Protein AF-A0A371I0L2-F1 (afdb_monomer_lite)

InterPro domains:
  IPR001360 Glycoside hydrolase family 1 [PF00232] (2-153)
  IPR001360 Glycoside hydrolase family 1 [PTHR10353] (2-153)
  IPR017853 Glycoside hydrolase superfamily [SSF51445] (2-153)

Radius of gyration: 17.61 Å; chains: 1; bounding box: 49×27×49 Å

Sequence (153 aa):
LKPFVTLVHYDHPQSLEDAYGGFLSPKVVKDFAEYAEVCFKAFGDRVKYWITINGPSIFSQNGYTNGIYPPGRCSNWLSLNCTGGDSAIEPYLVSHHQLLAHAAAVKLYREKYQNSQKGQIGLVQAIDWVIALSQSQADIDAAFRAKVFMLDW

Organism: Mucuna pruriens (NCBI:txid157652)

Secondary structure (DSSP, 8-state):
---EEEEESS---HHHHHHH-GGGSTHHHHHHHHHHHHHHHHHTTT--EEEEEE-HHHHHHHHHTS--STT----GGG-S--SS--TTTHHHHHHHHHHHHHHHHHHHIIIIIHHHH--EEEEE-----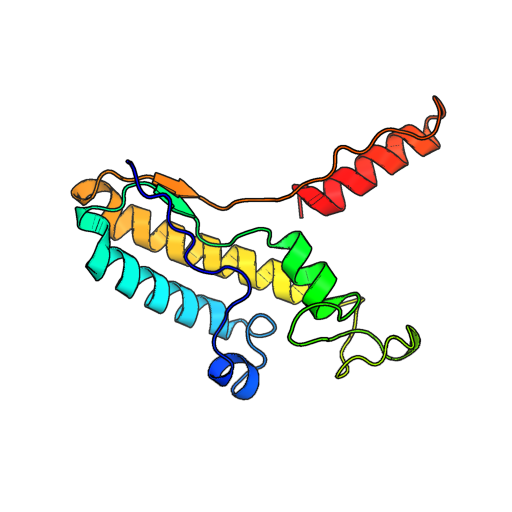---SSSSHHHHHHHHHHHIIIII-

Foldseek 3Di:
DADADELDELCPDVVCCVVPNALLDLVNLVVLLVSLVVCCVPPLLRHFHYAHYEALLCSLCCDDDQLVGPVREHDVVVVNPGPYHYNVPRSVSSSVSSVSSLVSNQVCCVVPPCVPSVHDYYHHHDDDQFDFPDPDPVSVVVSVVNRCSRPVD

Structure (mmCIF, N/CA/C/O backbone):
data_AF-A0A371I0L2-F1
#
_entry.id   AF-A0A371I0L2-F1
#
loop_
_atom_site.group_PDB
_atom_site.id
_atom_site.type_symbol
_atom_site.label_atom_id
_atom_site.label_alt_id
_atom_site.label_comp_id
_atom_site.label_asym_id
_atom_site.label_entity_id
_atom_site.label_seq_id
_atom_site.pdbx_PDB_ins_code
_atom_site.Cartn_x
_atom_site.Cartn_y
_atom_site.Cartn_z
_atom_site.occupancy
_atom_site.B_iso_or_equiv
_atom_site.auth_seq_id
_atom_site.auth_comp_id
_atom_site.auth_asym_id
_atom_site.auth_atom_id
_atom_site.pdbx_PDB_model_num
ATOM 1 N N . LEU A 1 1 ? 4.699 -11.281 26.042 1.00 92.00 1 LEU A N 1
ATOM 2 C CA . LEU A 1 1 ? 4.990 -10.960 24.622 1.00 92.00 1 LEU A CA 1
ATOM 3 C C . LEU A 1 1 ? 4.102 -9.795 24.196 1.00 92.00 1 LEU A C 1
ATOM 5 O O . LEU A 1 1 ? 3.008 -9.681 24.736 1.00 92.00 1 LEU A O 1
ATOM 9 N N . LYS A 1 2 ? 4.561 -8.921 23.293 1.00 96.00 2 LYS A N 1
ATOM 10 C CA . LYS A 1 2 ? 3.747 -7.826 22.735 1.00 96.00 2 LYS A CA 1
ATOM 11 C C . LYS A 1 2 ? 3.422 -8.154 21.271 1.00 96.00 2 LYS A C 1
ATOM 13 O O . LYS A 1 2 ? 4.371 -8.409 20.534 1.00 96.00 2 LYS A O 1
ATOM 18 N N . PRO A 1 3 ? 2.146 -8.174 20.848 1.00 97.69 3 PRO A N 1
ATOM 19 C CA . PRO A 1 3 ? 1.803 -8.478 19.463 1.00 97.69 3 PRO A CA 1
ATOM 20 C C . PRO A 1 3 ? 2.079 -7.275 18.553 1.00 97.69 3 PRO A C 1
ATOM 22 O O . PRO A 1 3 ? 1.670 -6.152 18.859 1.00 97.69 3 PRO A O 1
ATOM 25 N N . PHE A 1 4 ? 2.753 -7.539 17.435 1.00 98.25 4 PHE A N 1
ATOM 26 C CA . PHE A 1 4 ? 2.891 -6.638 16.293 1.00 98.25 4 PHE A CA 1
ATOM 27 C C . PHE A 1 4 ? 2.119 -7.275 15.147 1.00 98.25 4 PHE A C 1
ATOM 29 O O . PHE A 1 4 ? 2.445 -8.387 14.738 1.00 98.25 4 PHE A O 1
ATOM 36 N N . VAL A 1 5 ? 1.053 -6.616 14.703 1.00 98.50 5 VAL A N 1
ATOM 37 C CA . VAL A 1 5 ? 0.091 -7.215 13.775 1.00 98.50 5 VAL A CA 1
ATOM 38 C C . VAL A 1 5 ? 0.159 -6.498 12.441 1.00 98.50 5 VAL A C 1
ATOM 40 O O . VAL A 1 5 ? -0.085 -5.293 12.379 1.00 98.50 5 VAL A O 1
ATOM 43 N N . THR A 1 6 ? 0.460 -7.255 11.390 1.00 98.50 6 THR A N 1
ATOM 44 C CA . THR A 1 6 ? 0.348 -6.820 9.997 1.00 98.50 6 THR A CA 1
ATOM 45 C C . THR A 1 6 ? -1.068 -7.079 9.497 1.00 98.50 6 THR A C 1
ATOM 47 O O . THR A 1 6 ? -1.563 -8.191 9.644 1.00 98.50 6 THR A O 1
ATOM 50 N N . LEU A 1 7 ? -1.724 -6.061 8.934 1.00 98.31 7 LEU A N 1
ATOM 51 C CA . LEU A 1 7 ? -3.093 -6.167 8.427 1.00 98.31 7 LEU A CA 1
ATOM 52 C C . LEU A 1 7 ? -3.148 -6.887 7.077 1.00 98.31 7 LEU A C 1
ATOM 54 O O . LEU A 1 7 ? -4.012 -7.739 6.906 1.00 98.31 7 LEU A O 1
ATOM 58 N N . VAL A 1 8 ? -2.250 -6.551 6.143 1.00 96.44 8 VAL A N 1
ATOM 59 C CA . VAL A 1 8 ? -2.108 -7.250 4.855 1.00 96.44 8 VAL A CA 1
ATOM 60 C C . VAL A 1 8 ? -0.653 -7.622 4.606 1.00 96.44 8 VAL A C 1
ATOM 62 O O . VAL A 1 8 ? 0.250 -6.777 4.655 1.00 96.44 8 VAL A O 1
ATOM 65 N N . HIS A 1 9 ? -0.448 -8.896 4.289 1.00 96.38 9 HIS A N 1
ATOM 66 C CA . HIS A 1 9 ? 0.832 -9.493 3.951 1.00 96.38 9 HIS A CA 1
ATOM 67 C C . HIS A 1 9 ? 0.727 -10.299 2.647 1.00 96.38 9 HIS A C 1
ATOM 69 O O . HIS A 1 9 ? 1.034 -11.487 2.606 1.00 96.38 9 HIS A O 1
ATOM 75 N N . TYR A 1 10 ? 0.355 -9.611 1.563 1.00 91.94 10 TYR A N 1
ATOM 76 C CA . TYR A 1 10 ? 0.203 -10.183 0.210 1.00 91.94 10 TYR A CA 1
ATOM 77 C C . TYR A 1 10 ? -0.977 -11.156 0.066 1.00 91.94 10 TYR A C 1
ATOM 79 O O . TYR A 1 10 ? -1.049 -11.921 -0.888 1.00 91.94 10 TYR A O 1
ATOM 87 N N . ASP A 1 11 ? -1.901 -11.113 1.018 1.00 91.69 11 ASP A N 1
ATOM 88 C CA . ASP A 1 11 ? -3.016 -12.034 1.208 1.00 91.69 11 ASP A CA 1
ATOM 89 C C . ASP A 1 11 ? -4.372 -11.340 1.008 1.00 91.69 11 ASP A C 1
ATOM 91 O O . ASP A 1 11 ? -5.343 -11.621 1.715 1.00 91.69 11 ASP A O 1
ATOM 95 N N . HIS A 1 12 ? -4.463 -10.402 0.054 1.00 88.50 12 HIS A N 1
ATOM 96 C CA . HIS A 1 12 ? -5.743 -9.749 -0.220 1.00 88.50 12 HIS A CA 1
ATOM 97 C C . HIS A 1 12 ? -6.768 -10.757 -0.770 1.00 88.50 12 HIS A C 1
ATOM 99 O O . HIS A 1 12 ? -6.400 -11.688 -1.489 1.00 88.50 12 HIS A O 1
ATOM 105 N N . PRO A 1 13 ? -8.066 -10.603 -0.448 1.00 96.12 13 PRO A N 1
ATOM 106 C CA . PRO A 1 13 ? -9.070 -11.590 -0.830 1.00 96.12 13 PRO A CA 1
ATOM 107 C C . PRO A 1 13 ? -9.201 -11.755 -2.349 1.00 96.12 13 PRO A C 1
ATOM 109 O O . PRO A 1 13 ? -9.407 -10.771 -3.064 1.00 96.12 13 PRO A O 1
ATOM 112 N N . GLN A 1 14 ? -9.213 -13.005 -2.825 1.00 96.88 14 GLN A N 1
ATOM 113 C CA . GLN A 1 14 ? -9.432 -13.336 -4.242 1.00 96.88 14 GLN A CA 1
ATOM 114 C C . GLN A 1 14 ? -10.733 -12.730 -4.790 1.00 96.88 14 GLN A C 1
ATOM 116 O O . GLN A 1 14 ? -10.773 -12.274 -5.923 1.00 96.88 14 GLN A O 1
ATOM 121 N N . SER A 1 15 ? -11.785 -12.630 -3.973 1.00 98.00 15 SER A N 1
ATOM 122 C CA . SER A 1 15 ? -13.052 -12.020 -4.392 1.00 98.00 15 SER A CA 1
ATOM 123 C C . SER A 1 15 ? -12.918 -10.552 -4.815 1.00 98.00 15 SER A C 1
ATOM 125 O O . SER A 1 15 ? -13.696 -10.088 -5.641 1.00 98.00 15 SER A O 1
ATOM 127 N N . LEU A 1 16 ? -11.959 -9.807 -4.252 1.00 98.00 16 LEU A N 1
ATOM 128 C CA . LEU A 1 16 ? -11.683 -8.419 -4.641 1.00 98.00 16 LEU A CA 1
ATOM 129 C C . LEU A 1 16 ? -10.834 -8.355 -5.918 1.00 98.00 16 LEU A C 1
ATOM 131 O O . LEU A 1 16 ? -11.014 -7.451 -6.738 1.00 98.00 16 LEU A O 1
ATOM 135 N N . GLU A 1 17 ? -9.945 -9.332 -6.109 1.00 97.12 17 GLU A N 1
ATOM 136 C CA . GLU A 1 17 ? -9.226 -9.527 -7.369 1.00 97.12 17 GLU A CA 1
ATOM 137 C C . GLU A 1 17 ? -10.211 -9.810 -8.512 1.00 97.12 17 GLU A C 1
ATOM 139 O O . GLU A 1 17 ? -10.210 -9.102 -9.514 1.00 97.12 17 GLU A O 1
ATOM 144 N N . ASP A 1 18 ? -11.140 -10.746 -8.318 1.00 97.94 18 ASP A N 1
ATOM 145 C CA . ASP A 1 18 ? -12.145 -11.105 -9.322 1.00 97.94 18 ASP A CA 1
ATOM 146 C C . ASP A 1 18 ? -13.124 -9.950 -9.605 1.00 97.94 18 ASP A C 1
ATOM 148 O O . ASP A 1 18 ? -13.547 -9.742 -10.743 1.00 97.94 18 ASP A O 1
ATOM 152 N N . ALA A 1 19 ? -13.501 -9.181 -8.576 1.00 98.12 19 ALA A N 1
ATOM 153 C CA . ALA A 1 19 ? -14.488 -8.112 -8.710 1.00 98.12 19 ALA A CA 1
ATOM 154 C C . ALA A 1 19 ? -13.950 -6.862 -9.423 1.00 98.12 19 ALA A C 1
ATOM 156 O O . ALA A 1 19 ? -14.711 -6.175 -10.114 1.00 98.12 19 ALA A O 1
ATOM 157 N N . TYR A 1 20 ? -12.681 -6.502 -9.203 1.00 98.19 20 TYR A N 1
ATOM 158 C CA . TYR A 1 20 ? -12.123 -5.258 -9.743 1.00 98.19 20 TYR A CA 1
ATOM 159 C C . TYR A 1 20 ? -10.595 -5.239 -9.931 1.00 98.19 20 TYR A C 1
ATOM 161 O O . TYR A 1 20 ? -10.051 -4.173 -10.213 1.00 98.19 20 TYR A O 1
ATOM 169 N N . GLY A 1 21 ? -9.896 -6.365 -9.788 1.00 97.19 21 GLY A N 1
ATOM 170 C CA . GLY A 1 21 ? -8.435 -6.447 -9.919 1.00 97.19 21 GLY A CA 1
ATOM 171 C C . GLY A 1 21 ? -7.671 -6.007 -8.670 1.00 97.19 21 GLY A C 1
ATOM 172 O O . GLY A 1 21 ? -6.558 -5.496 -8.777 1.00 97.19 21 GLY A O 1
ATOM 173 N N . GLY A 1 22 ? -8.292 -6.100 -7.487 1.00 97.31 22 GLY A N 1
ATOM 174 C CA . GLY A 1 22 ? -7.606 -5.865 -6.217 1.00 97.31 22 GLY A CA 1
ATOM 175 C C . GLY A 1 22 ? -6.932 -4.491 -6.160 1.00 97.31 22 GLY A C 1
ATOM 176 O O . GLY A 1 22 ? -7.575 -3.455 -6.352 1.00 97.31 22 GLY A O 1
ATOM 177 N N . PHE A 1 23 ? -5.621 -4.472 -5.914 1.00 97.75 23 PHE A N 1
ATOM 178 C CA . PHE A 1 23 ? -4.856 -3.227 -5.797 1.00 97.75 23 PHE A CA 1
ATOM 179 C C . PHE A 1 23 ? -4.672 -2.451 -7.112 1.00 97.75 23 PHE A C 1
ATOM 181 O O . PHE A 1 23 ? -4.221 -1.307 -7.073 1.00 97.75 23 PHE A O 1
ATOM 188 N N . LEU A 1 24 ? -5.084 -2.986 -8.265 1.00 98.06 24 LEU A N 1
ATOM 189 C CA . LEU A 1 24 ? -5.161 -2.203 -9.505 1.00 98.06 24 LEU A CA 1
ATOM 190 C C . LEU A 1 24 ? -6.313 -1.189 -9.498 1.00 98.06 24 LEU A C 1
ATOM 192 O O . LEU A 1 24 ? -6.299 -0.244 -10.285 1.00 98.06 24 LEU A O 1
ATOM 196 N N . SER A 1 25 ? -7.302 -1.347 -8.615 1.00 98.44 25 SER A N 1
ATOM 197 C CA . SER A 1 25 ? -8.475 -0.474 -8.554 1.00 98.44 25 SER A CA 1
ATOM 198 C C . SER A 1 25 ? -8.440 0.478 -7.361 1.00 98.44 25 SER A C 1
ATOM 200 O O . SER A 1 25 ? -8.175 0.037 -6.242 1.00 98.44 25 SER A O 1
ATOM 202 N N . PRO A 1 26 ? -8.872 1.745 -7.518 1.00 98.50 26 PRO A N 1
ATOM 203 C CA . PRO A 1 26 ? -9.014 2.662 -6.387 1.00 98.50 26 PRO A CA 1
ATOM 204 C C . PRO A 1 26 ? -10.071 2.207 -5.367 1.00 98.50 26 PRO A C 1
ATOM 206 O O . PRO A 1 26 ? -10.069 2.677 -4.229 1.00 98.50 26 PRO A O 1
ATOM 209 N N . LYS A 1 27 ? -10.966 1.276 -5.735 1.00 98.50 27 LYS A N 1
ATOM 210 C CA . LYS A 1 27 ? -11.975 0.707 -4.824 1.00 98.50 27 LYS A CA 1
ATOM 211 C C . LYS A 1 27 ? -11.343 0.026 -3.604 1.00 98.50 27 LYS A C 1
ATOM 213 O O . LYS A 1 27 ? -11.892 0.135 -2.509 1.00 98.50 27 LYS A O 1
ATOM 218 N N . VAL A 1 28 ? -10.148 -0.557 -3.767 1.00 98.44 28 VAL A N 1
ATOM 219 C CA . VAL A 1 28 ? -9.412 -1.244 -2.692 1.00 98.44 28 VAL A CA 1
ATOM 220 C C . VAL A 1 28 ? -9.147 -0.348 -1.483 1.00 98.44 28 VAL A C 1
ATOM 222 O O . VAL A 1 28 ? -9.071 -0.837 -0.362 1.00 98.44 28 VAL A O 1
ATOM 225 N N . VAL A 1 29 ? -9.025 0.969 -1.689 1.00 98.75 29 VAL A N 1
ATOM 226 C CA . VAL A 1 29 ? -8.705 1.929 -0.626 1.00 98.75 29 VAL A CA 1
ATOM 227 C C . VAL A 1 29 ? -9.799 1.935 0.436 1.00 98.75 29 VAL A C 1
ATOM 229 O O . VAL A 1 29 ? -9.506 1.934 1.633 1.00 98.75 29 VAL A O 1
ATOM 232 N N . LYS A 1 30 ? -11.061 1.920 -0.003 1.00 98.56 30 LYS A N 1
ATOM 233 C CA . LYS A 1 30 ? -12.211 1.894 0.897 1.00 98.56 30 LYS A CA 1
ATOM 234 C C . LYS A 1 30 ? -12.329 0.531 1.579 1.00 98.56 30 LYS A C 1
ATOM 236 O O . LYS A 1 30 ? -12.405 0.486 2.804 1.00 98.56 30 LYS A O 1
ATOM 241 N N . ASP A 1 31 ? -12.267 -0.551 0.807 1.00 98.56 31 ASP A N 1
ATOM 242 C CA . ASP A 1 31 ? -12.446 -1.911 1.327 1.00 98.56 31 ASP A CA 1
ATOM 243 C C . ASP A 1 31 ? -11.345 -2.279 2.341 1.00 98.56 31 ASP A C 1
ATOM 245 O O . ASP A 1 31 ? -11.624 -2.856 3.394 1.00 98.56 31 ASP A O 1
ATOM 249 N N . PHE A 1 32 ? -10.099 -1.852 2.101 1.00 98.62 32 PHE A N 1
ATOM 250 C CA . PHE A 1 32 ? -9.001 -2.016 3.056 1.00 98.62 32 PHE A CA 1
ATOM 251 C C . PHE A 1 32 ? -9.215 -1.209 4.343 1.00 98.62 32 PHE A C 1
ATOM 253 O O . PHE A 1 32 ? -8.945 -1.714 5.432 1.00 98.62 32 PHE A O 1
ATOM 260 N N . ALA A 1 33 ? -9.706 0.032 4.253 1.00 98.69 33 ALA A N 1
ATOM 261 C CA . ALA A 1 33 ? -9.982 0.845 5.437 1.00 98.69 33 ALA A CA 1
ATOM 262 C C . ALA A 1 33 ? -11.112 0.248 6.293 1.00 98.69 33 ALA A C 1
ATOM 264 O O . ALA A 1 33 ? -11.019 0.260 7.522 1.00 98.69 33 ALA A O 1
ATOM 265 N N . GLU A 1 34 ? -12.148 -0.312 5.663 1.00 98.62 34 GLU A N 1
ATOM 266 C CA . GLU A 1 34 ? -13.235 -1.015 6.354 1.00 98.62 34 GLU A CA 1
ATOM 267 C C . GLU A 1 34 ? -12.734 -2.297 7.034 1.00 98.62 34 GLU A C 1
ATOM 269 O O . GLU A 1 34 ? -13.012 -2.510 8.218 1.00 98.62 34 GLU A O 1
ATOM 274 N N . TYR A 1 35 ? -11.918 -3.099 6.342 1.00 98.62 35 TYR A N 1
ATOM 275 C CA . TYR A 1 35 ? -11.238 -4.257 6.931 1.00 98.62 35 TYR A CA 1
ATOM 276 C C . TYR A 1 35 ? -10.367 -3.865 8.137 1.00 98.62 35 TYR A C 1
ATOM 278 O O . TYR A 1 35 ? -10.502 -4.440 9.220 1.00 98.62 35 TYR A O 1
ATOM 286 N N . ALA A 1 36 ? -9.526 -2.838 7.989 1.00 98.75 36 ALA A N 1
ATOM 287 C CA . ALA A 1 36 ? -8.692 -2.329 9.072 1.00 98.75 36 ALA A CA 1
ATOM 288 C C . ALA A 1 36 ? -9.542 -1.891 10.276 1.00 98.75 36 ALA A C 1
ATOM 290 O O . ALA A 1 36 ? -9.195 -2.183 11.422 1.00 98.75 36 ALA A O 1
ATOM 291 N N . GLU A 1 37 ? -10.693 -1.250 10.035 1.00 98.81 37 GLU A N 1
ATOM 292 C CA . GLU A 1 37 ? -11.616 -0.858 11.098 1.00 98.81 37 GLU A CA 1
ATOM 293 C C . GLU A 1 37 ? -12.146 -2.058 11.891 1.00 98.81 37 GLU A C 1
ATOM 295 O O . GLU A 1 37 ? -12.220 -1.998 13.122 1.00 98.81 37 GLU A O 1
ATOM 300 N N . VAL A 1 38 ? -12.499 -3.150 11.207 1.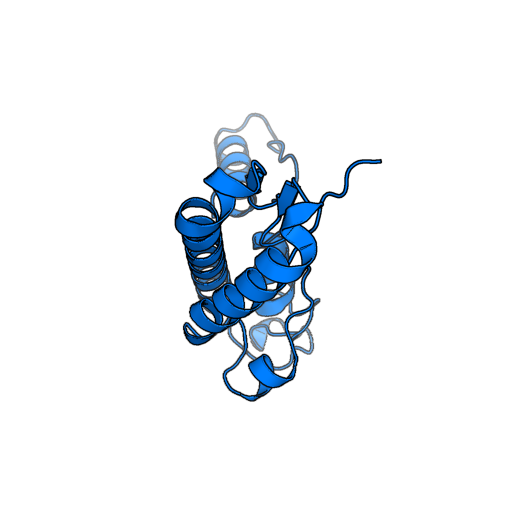00 98.75 38 VAL A N 1
ATOM 301 C CA . VAL A 1 38 ? -12.930 -4.394 11.858 1.00 98.75 38 VAL A CA 1
ATOM 302 C C . VAL A 1 38 ? -11.827 -4.910 12.786 1.00 98.75 38 VAL A C 1
ATOM 304 O O . VAL A 1 38 ? -12.100 -5.196 13.955 1.00 98.75 38 VAL A O 1
ATOM 307 N N . CYS A 1 39 ? -10.575 -4.944 12.323 1.00 98.75 39 CYS A N 1
ATOM 308 C CA . CYS A 1 39 ? -9.431 -5.360 13.136 1.00 98.75 39 CYS A CA 1
ATOM 309 C C . CYS A 1 39 ? -9.204 -4.443 14.348 1.00 98.75 39 CYS A C 1
ATOM 311 O O . CYS A 1 39 ? -9.010 -4.931 15.465 1.00 98.75 39 CYS A O 1
ATOM 313 N N . PHE A 1 40 ? -9.262 -3.121 14.162 1.00 98.81 40 PHE A N 1
ATOM 314 C CA . PHE A 1 40 ? -9.078 -2.162 15.255 1.00 98.81 40 PHE A CA 1
ATOM 315 C C . PHE A 1 40 ? -10.164 -2.294 16.322 1.00 98.81 40 PHE A C 1
ATOM 317 O O . PHE A 1 40 ? -9.851 -2.250 17.514 1.00 98.81 40 PHE A O 1
ATOM 324 N N . LYS A 1 41 ? -11.425 -2.493 15.917 1.00 98.69 41 LYS A N 1
ATOM 325 C CA . LYS A 1 41 ? -12.545 -2.731 16.840 1.00 98.69 41 LYS A CA 1
ATOM 326 C C . LYS A 1 41 ? -12.373 -4.039 17.611 1.00 98.69 41 LYS A C 1
ATOM 328 O O . LYS A 1 41 ? -12.582 -4.054 18.819 1.00 98.69 41 LYS A O 1
ATOM 333 N N . ALA A 1 42 ? -11.997 -5.117 16.925 1.00 98.69 42 ALA A N 1
ATOM 334 C CA . ALA A 1 42 ? -11.950 -6.455 17.509 1.00 98.69 42 ALA A CA 1
ATOM 335 C C . ALA A 1 42 ? -10.728 -6.695 18.412 1.00 98.69 42 ALA A C 1
ATOM 337 O O . ALA A 1 42 ? -10.820 -7.437 19.393 1.00 98.69 42 ALA A O 1
ATOM 338 N N . PHE A 1 43 ? -9.580 -6.098 18.079 1.00 98.75 43 PHE A N 1
ATOM 339 C CA . PHE A 1 43 ? -8.303 -6.451 18.711 1.00 98.75 43 PHE A CA 1
ATOM 340 C C . PHE A 1 43 ? -7.535 -5.264 19.298 1.00 98.75 43 PHE A C 1
ATOM 342 O O . PHE A 1 43 ? -6.547 -5.470 20.004 1.00 98.75 43 PHE A O 1
ATOM 349 N N . GLY A 1 44 ? -7.942 -4.022 19.026 1.00 98.56 44 GLY A N 1
ATOM 350 C CA . GLY A 1 44 ? -7.201 -2.829 19.450 1.00 98.56 44 GLY A CA 1
ATOM 351 C C . GLY A 1 44 ? -7.216 -2.557 20.960 1.00 98.56 44 GLY A C 1
ATOM 352 O O . GLY A 1 44 ? -6.422 -1.757 21.469 1.00 98.56 44 GLY A O 1
ATOM 353 N N . ASP A 1 45 ? -8.051 -3.272 21.718 1.00 98.19 45 ASP A N 1
ATOM 354 C CA . ASP A 1 45 ? -7.976 -3.320 23.179 1.00 98.19 45 ASP A CA 1
ATOM 355 C C . ASP A 1 45 ? -6.623 -3.887 23.654 1.00 98.19 45 ASP A C 1
ATOM 357 O O . ASP A 1 45 ? -6.025 -3.349 24.592 1.00 98.19 45 ASP A O 1
ATOM 361 N N . ARG A 1 46 ? -6.077 -4.880 22.935 1.00 98.44 46 ARG A N 1
ATOM 362 C CA . ARG A 1 46 ? -4.831 -5.598 23.265 1.00 98.44 46 ARG A CA 1
ATOM 363 C C . ARG A 1 46 ? -3.670 -5.305 22.315 1.00 98.44 46 ARG A C 1
ATOM 365 O O . ARG A 1 46 ? -2.531 -5.202 22.769 1.00 98.44 46 ARG A O 1
ATOM 372 N N . VAL A 1 47 ? -3.926 -5.155 21.019 1.00 98.62 47 VAL A N 1
ATOM 373 C CA . VAL A 1 47 ? -2.895 -4.870 20.009 1.00 98.62 47 VAL A CA 1
ATOM 374 C C . VAL A 1 47 ? -2.523 -3.391 20.055 1.00 98.62 47 VAL A C 1
ATOM 376 O O . VAL A 1 47 ? -3.378 -2.519 19.914 1.00 98.62 47 VAL A O 1
ATOM 379 N N . LYS A 1 48 ? -1.231 -3.106 20.267 1.00 98.50 48 LYS A N 1
ATOM 380 C CA . LYS A 1 48 ? -0.698 -1.733 20.380 1.00 98.50 48 LYS A CA 1
ATOM 381 C C . LYS A 1 48 ? 0.260 -1.343 19.262 1.00 98.50 48 LYS A C 1
ATOM 383 O O . LYS A 1 48 ? 0.659 -0.185 19.217 1.00 98.50 48 LYS A O 1
ATOM 388 N N . TYR A 1 49 ? 0.602 -2.270 18.373 1.00 98.69 49 TYR A N 1
ATOM 389 C CA . TYR A 1 49 ? 1.507 -2.027 17.256 1.00 98.69 49 TYR A CA 1
ATOM 390 C C . TYR A 1 49 ? 0.900 -2.612 15.989 1.00 98.69 49 TYR A C 1
ATOM 392 O O . TYR A 1 49 ? 0.814 -3.831 15.831 1.00 98.69 49 TYR A O 1
ATOM 400 N N . TRP A 1 50 ? 0.453 -1.716 15.119 1.00 98.81 50 TRP A N 1
ATOM 401 C CA . TRP A 1 50 ? -0.195 -2.041 13.861 1.00 98.81 50 TRP A CA 1
ATOM 402 C C . TRP A 1 50 ? 0.744 -1.754 12.695 1.00 98.81 50 TRP A C 1
ATOM 404 O O . TRP A 1 50 ? 1.315 -0.668 12.586 1.00 98.81 50 TRP A O 1
ATOM 414 N N . ILE A 1 51 ? 0.859 -2.720 11.799 1.00 98.75 51 ILE A N 1
ATOM 415 C CA . ILE A 1 51 ? 1.505 -2.583 10.502 1.00 98.75 51 ILE A CA 1
ATOM 416 C C . ILE A 1 51 ? 0.386 -2.718 9.475 1.00 98.75 51 ILE A C 1
ATOM 418 O O . ILE A 1 51 ? -0.365 -3.684 9.473 1.00 98.75 51 ILE A O 1
ATOM 422 N N . THR A 1 52 ? 0.218 -1.717 8.630 1.00 98.50 52 THR A N 1
ATOM 423 C CA . THR A 1 52 ? -0.840 -1.710 7.610 1.00 98.50 52 THR A CA 1
ATOM 424 C C . THR A 1 52 ? -0.512 -2.682 6.484 1.00 98.50 52 THR A C 1
ATOM 426 O O . THR A 1 52 ? -1.216 -3.666 6.285 1.00 98.50 52 THR A O 1
ATOM 429 N N . ILE A 1 53 ? 0.583 -2.419 5.777 1.00 97.44 53 ILE A N 1
ATOM 430 C CA . ILE A 1 53 ? 1.036 -3.186 4.622 1.00 97.44 53 ILE A CA 1
ATOM 431 C C . ILE A 1 53 ? 2.488 -3.586 4.873 1.00 97.44 53 ILE A C 1
ATOM 433 O O . ILE A 1 53 ? 3.302 -2.760 5.302 1.00 97.44 53 ILE A O 1
ATOM 437 N N . ASN A 1 54 ? 2.801 -4.855 4.623 1.00 96.44 54 ASN A N 1
ATOM 438 C CA . ASN A 1 54 ? 4.171 -5.350 4.608 1.00 96.44 54 ASN A CA 1
ATOM 439 C C . ASN A 1 54 ? 4.765 -5.247 3.201 1.00 96.44 54 ASN A C 1
ATOM 441 O O . ASN A 1 54 ? 4.172 -5.755 2.259 1.00 96.44 54 ASN A O 1
ATOM 445 N N . GLY A 1 55 ? 5.942 -4.637 3.073 1.00 94.12 55 GLY A N 1
ATOM 446 C CA . GLY A 1 55 ? 6.769 -4.604 1.866 1.00 94.12 55 GLY A CA 1
ATOM 447 C C . GLY A 1 55 ? 6.009 -4.244 0.586 1.00 94.12 55 GLY A C 1
ATOM 448 O O . GLY A 1 55 ? 5.964 -5.090 -0.311 1.00 94.12 55 GLY A O 1
ATOM 449 N N . PRO A 1 56 ? 5.412 -3.039 0.482 1.00 94.25 56 PRO A N 1
ATOM 450 C CA . PRO A 1 56 ? 4.632 -2.645 -0.688 1.00 94.25 56 PRO A CA 1
ATOM 451 C C . PRO A 1 56 ? 5.443 -2.691 -1.988 1.00 94.25 56 PRO A C 1
ATOM 453 O O . PRO A 1 56 ? 4.952 -3.238 -2.969 1.00 94.25 56 PRO A O 1
ATOM 456 N N . SER A 1 57 ? 6.707 -2.246 -1.993 1.00 92.75 57 SER A N 1
ATOM 457 C CA . SER A 1 57 ? 7.525 -2.306 -3.218 1.00 92.75 57 SER A CA 1
ATOM 458 C C . SER A 1 57 ? 7.778 -3.741 -3.704 1.00 92.75 57 SER A C 1
ATOM 460 O O . SER A 1 57 ? 7.729 -3.991 -4.907 1.00 92.75 57 SER A O 1
ATOM 462 N N . ILE A 1 58 ? 7.969 -4.700 -2.787 1.00 93.38 58 ILE A N 1
ATOM 463 C CA . ILE A 1 58 ? 8.098 -6.127 -3.121 1.00 93.38 58 ILE A CA 1
ATOM 464 C C . ILE A 1 58 ? 6.787 -6.661 -3.703 1.00 93.38 58 ILE A C 1
ATOM 466 O O . ILE A 1 58 ? 6.820 -7.404 -4.681 1.00 93.38 58 ILE A O 1
ATOM 470 N N . PHE A 1 59 ? 5.640 -6.279 -3.134 1.00 94.38 59 PHE A N 1
ATOM 471 C CA . PHE A 1 59 ? 4.331 -6.676 -3.655 1.00 94.38 59 PHE A CA 1
ATOM 472 C C . PHE A 1 59 ? 4.119 -6.183 -5.087 1.00 94.38 59 PHE A C 1
ATOM 474 O O . PHE A 1 59 ? 3.796 -6.982 -5.961 1.00 94.38 59 PHE A O 1
ATOM 481 N N . SER A 1 60 ? 4.354 -4.894 -5.346 1.00 95.62 60 SER A N 1
ATOM 482 C CA . SER A 1 60 ? 4.199 -4.309 -6.680 1.00 95.62 60 SER A CA 1
ATOM 483 C C . SER A 1 60 ? 5.150 -4.941 -7.693 1.00 95.62 60 SER A C 1
ATOM 485 O O . SER A 1 60 ? 4.725 -5.332 -8.778 1.00 95.62 60 SER A O 1
ATOM 487 N N . GLN A 1 61 ? 6.429 -5.101 -7.337 1.00 94.31 61 GLN A N 1
ATOM 488 C CA . GLN A 1 61 ? 7.421 -5.678 -8.246 1.00 94.31 61 GLN A CA 1
ATOM 489 C C . GLN A 1 61 ? 7.133 -7.152 -8.542 1.00 94.31 61 GLN A C 1
ATOM 491 O O . GLN A 1 61 ? 7.067 -7.556 -9.705 1.00 94.31 61 GLN A O 1
ATOM 496 N N . ASN A 1 62 ? 6.921 -7.961 -7.504 1.00 95.12 62 ASN A N 1
ATOM 497 C CA . ASN A 1 62 ? 6.751 -9.394 -7.700 1.00 95.12 62 ASN A CA 1
ATOM 498 C C . ASN A 1 62 ? 5.357 -9.771 -8.206 1.00 95.12 62 ASN A C 1
ATOM 500 O O . ASN A 1 62 ? 5.217 -10.768 -8.906 1.00 95.12 62 ASN A O 1
ATOM 504 N N . GLY A 1 63 ? 4.327 -8.990 -7.883 1.00 96.44 63 GLY A N 1
ATOM 505 C CA . GLY A 1 63 ? 2.961 -9.241 -8.339 1.00 96.44 63 GLY A CA 1
ATOM 506 C C . GLY A 1 63 ? 2.675 -8.736 -9.752 1.00 96.44 63 GLY A C 1
ATOM 507 O O . GLY A 1 63 ? 1.858 -9.345 -10.442 1.00 96.44 63 GLY A O 1
ATOM 508 N N . TYR A 1 64 ? 3.333 -7.643 -10.171 1.00 97.81 64 TYR A N 1
ATOM 509 C CA . TYR A 1 64 ? 2.937 -6.871 -11.360 1.00 97.81 64 TYR A CA 1
ATOM 510 C C . TYR A 1 64 ? 4.093 -6.474 -12.297 1.00 97.81 64 TYR A C 1
ATOM 512 O O . TYR A 1 64 ? 3.830 -6.000 -13.401 1.00 97.81 64 TYR A O 1
ATOM 520 N N . THR A 1 65 ? 5.365 -6.661 -11.911 1.00 96.62 65 THR A N 1
ATOM 521 C CA . THR A 1 65 ? 6.513 -6.464 -12.821 1.00 96.62 65 THR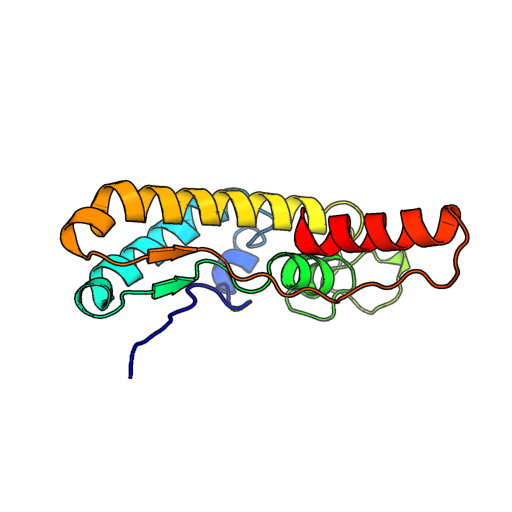 A CA 1
ATOM 522 C C . THR A 1 65 ? 7.006 -7.784 -13.398 1.00 96.62 65 THR A C 1
ATOM 524 O O . THR A 1 65 ? 7.153 -7.887 -14.614 1.00 96.62 65 THR A O 1
ATOM 527 N N . ASN A 1 66 ? 7.296 -8.776 -12.551 1.00 95.69 66 ASN A N 1
ATOM 528 C CA . ASN A 1 66 ? 7.874 -10.065 -12.965 1.00 95.69 66 ASN A CA 1
ATOM 529 C C . ASN A 1 66 ? 6.913 -11.262 -12.791 1.00 95.69 66 ASN A C 1
ATOM 531 O O . ASN A 1 66 ? 7.252 -12.365 -13.211 1.00 95.69 66 ASN A O 1
ATOM 535 N N . GLY A 1 67 ? 5.735 -11.048 -12.193 1.00 96.06 67 GLY A N 1
ATOM 536 C CA . GLY A 1 67 ? 4.684 -12.055 -12.030 1.00 96.06 67 GLY A CA 1
ATOM 537 C C . GLY A 1 67 ? 5.031 -13.254 -11.137 1.00 96.06 67 GLY A C 1
ATOM 538 O O . GLY A 1 67 ? 4.379 -14.289 -11.244 1.00 96.06 67 GLY A O 1
ATOM 539 N N . ILE A 1 68 ? 6.039 -13.150 -10.265 1.00 95.88 68 ILE A N 1
ATOM 540 C CA . ILE A 1 68 ? 6.442 -14.227 -9.343 1.00 95.88 68 ILE A CA 1
ATOM 541 C C . ILE A 1 68 ? 5.411 -14.435 -8.220 1.00 95.88 68 ILE A C 1
ATOM 543 O O . ILE A 1 68 ? 5.229 -15.560 -7.751 1.00 95.88 68 ILE A O 1
ATOM 547 N N . TYR A 1 69 ? 4.744 -13.372 -7.762 1.00 95.19 69 TYR A N 1
ATOM 548 C CA . TYR A 1 69 ? 3.705 -13.429 -6.725 1.00 95.19 69 TYR A CA 1
ATOM 549 C C . TYR A 1 69 ? 2.308 -13.301 -7.333 1.00 95.19 69 TYR A C 1
ATOM 551 O O . TYR A 1 69 ? 2.166 -12.660 -8.373 1.00 95.19 69 TYR A O 1
ATOM 559 N N . PRO A 1 70 ? 1.258 -13.848 -6.689 1.00 94.25 70 PRO A N 1
ATOM 560 C CA . PRO A 1 70 ? -0.121 -13.567 -7.080 1.00 94.25 70 PRO A CA 1
ATOM 561 C C . PRO A 1 70 ? -0.385 -12.050 -7.175 1.00 94.25 70 PRO A C 1
ATOM 563 O O . PRO A 1 70 ? 0.106 -11.304 -6.324 1.00 94.25 70 PRO A O 1
ATOM 566 N N . PRO A 1 71 ? -1.144 -11.573 -8.182 1.00 96.12 71 PRO A N 1
ATOM 567 C CA . PRO A 1 71 ? -1.893 -12.339 -9.192 1.00 96.12 71 PRO A CA 1
ATOM 568 C C . PRO A 1 71 ? -1.061 -12.830 -10.398 1.00 96.12 71 PRO A C 1
ATOM 570 O O . PRO A 1 71 ? -1.615 -13.379 -11.353 1.00 96.12 71 PRO A O 1
ATOM 573 N N . GLY A 1 72 ? 0.261 -12.660 -10.370 1.00 96.94 72 GLY A N 1
ATOM 574 C CA . GLY A 1 72 ? 1.177 -13.199 -11.374 1.00 96.94 72 GLY A CA 1
ATOM 575 C C . GLY A 1 72 ? 1.154 -12.420 -12.681 1.00 96.94 72 GLY A C 1
ATOM 576 O O . GLY A 1 72 ? 1.160 -13.025 -13.752 1.00 96.94 72 GLY A O 1
ATOM 577 N N . ARG A 1 73 ? 1.071 -11.087 -12.604 1.00 98.12 73 ARG A N 1
ATOM 578 C CA . ARG A 1 73 ? 0.932 -10.199 -13.760 1.00 98.12 73 ARG A CA 1
ATOM 579 C C . ARG A 1 73 ? 2.279 -9.643 -14.210 1.00 98.12 73 ARG A C 1
ATOM 581 O O . ARG A 1 73 ? 3.136 -9.303 -13.397 1.00 98.12 73 ARG A O 1
ATOM 588 N N . CYS A 1 74 ? 2.469 -9.575 -15.522 1.00 98.25 74 CYS A N 1
ATOM 589 C CA . CYS A 1 74 ? 3.602 -8.920 -16.163 1.00 98.25 74 CYS A CA 1
ATOM 590 C C . CYS A 1 74 ? 3.343 -8.727 -17.664 1.00 98.25 74 CYS A C 1
ATOM 592 O O . CYS A 1 74 ? 2.453 -9.354 -18.245 1.00 98.25 74 CYS A O 1
ATOM 594 N N . SER A 1 75 ? 4.150 -7.893 -18.320 1.00 98.31 75 SER A N 1
ATOM 595 C CA . SER A 1 75 ? 4.069 -7.698 -19.768 1.00 98.31 75 SER A CA 1
ATOM 596 C C . SER A 1 75 ? 4.427 -8.969 -20.548 1.00 98.31 75 SER A C 1
ATOM 598 O O . SER A 1 75 ? 5.458 -9.598 -20.306 1.00 98.31 75 SER A O 1
ATOM 600 N N . ASN A 1 76 ? 3.645 -9.284 -21.585 1.00 96.25 76 ASN A N 1
ATOM 601 C CA . ASN A 1 76 ? 3.839 -10.480 -22.421 1.00 96.25 76 ASN A CA 1
ATOM 602 C C . ASN A 1 76 ? 5.250 -10.609 -23.029 1.00 96.25 76 ASN A C 1
ATOM 604 O O . ASN A 1 76 ? 5.748 -11.722 -23.192 1.00 96.25 76 ASN A O 1
ATOM 608 N N . TRP A 1 77 ? 5.914 -9.492 -23.352 1.00 95.75 77 TRP A N 1
ATOM 609 C CA . TRP A 1 77 ? 7.249 -9.493 -23.965 1.00 95.75 77 TRP A CA 1
ATOM 610 C C . TRP A 1 77 ? 8.357 -10.026 -23.043 1.00 95.75 77 TRP A C 1
ATOM 612 O O . TRP A 1 77 ? 9.414 -10.411 -23.534 1.00 95.75 77 TRP A O 1
ATOM 622 N N . LEU A 1 78 ? 8.115 -10.115 -21.731 1.00 95.06 78 LEU A N 1
ATOM 623 C CA . LEU A 1 78 ? 9.054 -10.712 -20.778 1.00 95.06 78 LEU A CA 1
ATOM 624 C C . LEU A 1 78 ? 9.117 -12.245 -20.880 1.00 95.06 78 LEU A C 1
ATOM 626 O O . LEU A 1 78 ? 10.085 -12.840 -20.416 1.00 95.06 78 LEU A O 1
ATOM 630 N N . SER A 1 79 ? 8.121 -12.895 -21.497 1.00 93.19 79 SER A N 1
ATOM 631 C CA . SER A 1 79 ? 8.061 -14.360 -21.661 1.00 93.19 79 SER A CA 1
ATOM 632 C C . SER A 1 79 ? 8.160 -15.155 -20.343 1.00 93.19 79 SER A C 1
ATOM 634 O O . SER A 1 79 ? 8.688 -16.264 -20.321 1.00 93.19 79 SER A O 1
ATOM 636 N N . LEU A 1 80 ? 7.627 -14.607 -19.243 1.00 94.38 80 LEU A N 1
ATOM 637 C CA . LEU A 1 80 ? 7.674 -15.204 -17.894 1.00 94.38 80 LEU A CA 1
ATOM 638 C C . LEU A 1 80 ? 6.435 -16.050 -17.535 1.00 94.38 80 LEU A C 1
ATOM 640 O O . LEU A 1 80 ? 6.257 -16.411 -16.378 1.00 94.38 80 LEU A O 1
ATOM 644 N N . ASN A 1 81 ? 5.577 -16.380 -18.511 1.00 94.19 81 ASN A N 1
ATOM 645 C CA . ASN A 1 81 ? 4.331 -17.140 -18.304 1.00 94.19 81 ASN A CA 1
ATOM 646 C C . ASN A 1 81 ? 3.365 -16.501 -17.275 1.00 94.19 81 ASN A C 1
ATOM 648 O O . ASN A 1 81 ? 2.751 -17.189 -16.461 1.00 94.19 81 ASN A O 1
ATOM 652 N N . CYS A 1 82 ? 3.245 -15.173 -17.314 1.00 96.38 82 CYS A N 1
ATOM 653 C CA . CYS A 1 82 ? 2.327 -14.398 -16.479 1.00 96.38 82 CYS A CA 1
ATOM 654 C C . CYS A 1 82 ? 0.869 -14.504 -16.951 1.00 96.38 82 CYS A C 1
ATOM 656 O O . CYS A 1 82 ? 0.581 -14.875 -18.088 1.00 96.38 82 CYS A O 1
ATOM 658 N N . THR A 1 83 ? -0.061 -14.077 -16.100 1.00 95.19 83 THR A N 1
ATOM 659 C CA . THR A 1 83 ? -1.510 -14.037 -16.368 1.00 95.19 83 THR A CA 1
ATOM 660 C C . THR A 1 83 ? -1.950 -12.817 -17.200 1.00 95.19 83 THR A C 1
ATOM 662 O O . THR A 1 83 ? -3.144 -12.567 -17.369 1.00 95.19 83 THR A O 1
ATOM 665 N N . GLY A 1 84 ? -0.987 -12.066 -17.747 1.00 95.44 84 GLY A N 1
ATOM 666 C CA . GLY A 1 84 ? -1.162 -10.820 -18.502 1.00 95.44 84 GLY A CA 1
ATOM 667 C C . GLY A 1 84 ? -0.733 -9.581 -17.710 1.00 95.44 84 GLY A C 1
ATOM 668 O O . GLY A 1 84 ? -0.182 -9.699 -16.620 1.00 95.44 84 GLY A O 1
ATOM 669 N N . GLY A 1 85 ? -1.003 -8.392 -18.252 1.00 97.00 85 GLY A N 1
ATOM 670 C CA . GLY A 1 85 ? -0.726 -7.104 -17.605 1.00 97.00 85 GLY A CA 1
ATOM 671 C C . GLY A 1 85 ? 0.354 -6.270 -18.285 1.00 97.00 85 GLY A C 1
ATOM 672 O O . GLY A 1 85 ? 0.766 -6.554 -19.413 1.00 97.00 85 GLY A O 1
ATOM 673 N N . ASP A 1 86 ? 0.772 -5.206 -17.601 1.00 98.19 86 ASP A N 1
ATOM 674 C CA . ASP A 1 86 ? 1.778 -4.261 -18.085 1.00 98.19 86 ASP A CA 1
ATOM 675 C C . ASP A 1 86 ? 2.749 -3.840 -16.971 1.00 98.19 86 ASP A C 1
ATOM 677 O O . ASP A 1 86 ? 2.449 -2.979 -16.140 1.00 98.19 86 ASP A O 1
ATOM 681 N N . SER A 1 87 ? 3.952 -4.416 -17.006 1.00 98.00 87 SER A N 1
ATOM 682 C CA . SER A 1 87 ? 5.056 -4.161 -16.079 1.00 98.00 87 SER A CA 1
ATOM 683 C C . SER A 1 87 ? 5.547 -2.709 -16.077 1.00 98.00 87 SER A C 1
ATOM 685 O O . SER A 1 87 ? 6.278 -2.326 -15.165 1.00 98.00 87 SER A O 1
ATOM 687 N N . ALA A 1 88 ? 5.178 -1.895 -17.074 1.00 97.19 88 ALA A N 1
ATOM 688 C CA . ALA A 1 88 ? 5.528 -0.477 -17.133 1.00 97.19 88 ALA A CA 1
ATOM 689 C C . ALA A 1 88 ? 4.485 0.441 -16.470 1.00 97.19 88 ALA A C 1
ATOM 691 O O . ALA A 1 88 ? 4.764 1.622 -16.268 1.00 97.19 88 ALA A O 1
ATOM 692 N N . ILE A 1 89 ? 3.292 -0.069 -16.138 1.00 98.00 89 ILE A N 1
ATOM 693 C CA . ILE A 1 89 ? 2.163 0.742 -15.647 1.00 98.00 89 ILE A CA 1
ATOM 694 C C . ILE A 1 89 ? 1.625 0.201 -14.323 1.00 98.00 89 ILE A C 1
ATOM 696 O O . ILE A 1 89 ? 1.473 0.944 -13.352 1.00 98.00 89 ILE A O 1
ATOM 700 N N . GLU A 1 90 ? 1.336 -1.094 -14.270 1.00 98.31 90 GLU A N 1
ATOM 701 C CA . GLU A 1 90 ? 0.633 -1.725 -13.155 1.00 98.31 90 GLU A CA 1
ATOM 702 C C . GLU A 1 90 ? 1.360 -1.613 -11.809 1.00 98.31 90 GLU A C 1
ATOM 704 O O . GLU A 1 90 ? 0.693 -1.261 -10.833 1.00 98.31 90 GLU A O 1
ATOM 709 N N . PRO A 1 91 ? 2.697 -1.785 -11.717 1.00 97.56 91 PRO A N 1
ATOM 710 C CA . PRO A 1 91 ? 3.411 -1.605 -10.453 1.00 97.56 91 PRO A CA 1
ATOM 711 C C . PRO A 1 91 ? 3.219 -0.206 -9.853 1.00 97.56 91 PRO A C 1
ATOM 713 O O . PRO A 1 91 ? 3.109 -0.065 -8.638 1.00 97.56 91 PRO A O 1
ATOM 716 N N . TYR A 1 92 ? 3.123 0.833 -10.691 1.00 97.25 92 TYR A N 1
ATOM 717 C CA . TYR A 1 92 ? 2.892 2.206 -10.235 1.00 97.25 92 TYR A CA 1
ATOM 718 C C . TYR A 1 92 ? 1.465 2.409 -9.726 1.00 97.25 92 TYR A C 1
ATOM 720 O O . TYR A 1 92 ? 1.276 3.048 -8.692 1.00 97.25 92 TYR A O 1
ATOM 728 N N . LEU A 1 93 ? 0.466 1.847 -10.417 1.00 98.19 93 LEU A N 1
ATOM 729 C CA . LEU A 1 93 ? -0.933 1.906 -9.980 1.00 98.19 93 LEU A CA 1
ATOM 730 C C . LEU A 1 93 ? -1.135 1.179 -8.648 1.00 98.19 93 LEU A C 1
ATOM 732 O O . LEU A 1 93 ? -1.767 1.715 -7.738 1.00 98.19 93 LEU A O 1
ATOM 736 N N . VAL A 1 94 ? -0.556 -0.013 -8.520 1.00 97.69 94 VAL A N 1
ATOM 737 C CA . VAL A 1 94 ? -0.634 -0.832 -7.307 1.00 97.69 94 VAL A CA 1
ATOM 738 C C . VAL A 1 94 ? 0.036 -0.121 -6.135 1.00 97.69 94 VAL A C 1
ATOM 740 O O . VAL A 1 94 ? -0.619 0.081 -5.110 1.00 97.69 94 VAL A O 1
ATOM 743 N N . SER A 1 95 ? 1.272 0.365 -6.303 1.00 96.62 95 SER A N 1
ATOM 744 C CA . SER A 1 95 ? 1.959 1.151 -5.268 1.00 96.62 95 SER A CA 1
ATOM 745 C C . SER A 1 95 ? 1.152 2.390 -4.864 1.00 96.62 95 SER A C 1
ATOM 747 O O . SER A 1 95 ? 0.999 2.673 -3.674 1.00 96.62 95 SER A O 1
ATOM 749 N N . HIS A 1 96 ? 0.557 3.099 -5.831 1.00 98.12 96 HIS A N 1
ATOM 750 C CA . HIS A 1 96 ? -0.274 4.271 -5.558 1.00 98.12 96 HIS A CA 1
ATOM 751 C C . HIS A 1 96 ? -1.486 3.927 -4.680 1.00 98.12 96 HIS A C 1
ATOM 753 O O . HIS A 1 96 ? -1.722 4.575 -3.657 1.00 98.12 96 HIS A O 1
ATOM 759 N N . HIS A 1 97 ? -2.237 2.880 -5.024 1.00 98.56 97 HIS A N 1
ATOM 760 C CA . HIS A 1 97 ? -3.395 2.469 -4.231 1.00 98.56 97 HIS A CA 1
ATOM 761 C C . HIS A 1 97 ? -3.009 1.872 -2.873 1.00 98.56 97 HIS A C 1
ATOM 763 O O . HIS A 1 97 ? -3.730 2.097 -1.902 1.00 98.56 97 HIS A O 1
ATOM 769 N N . GLN A 1 98 ? -1.870 1.181 -2.757 1.00 97.81 98 GLN A N 1
ATOM 770 C CA . GLN A 1 98 ? -1.339 0.735 -1.465 1.00 97.81 98 GLN A CA 1
ATOM 771 C C . GLN A 1 98 ? -1.056 1.919 -0.531 1.00 97.81 98 GLN A C 1
ATOM 773 O O . GLN A 1 98 ? -1.457 1.885 0.634 1.00 97.81 98 GLN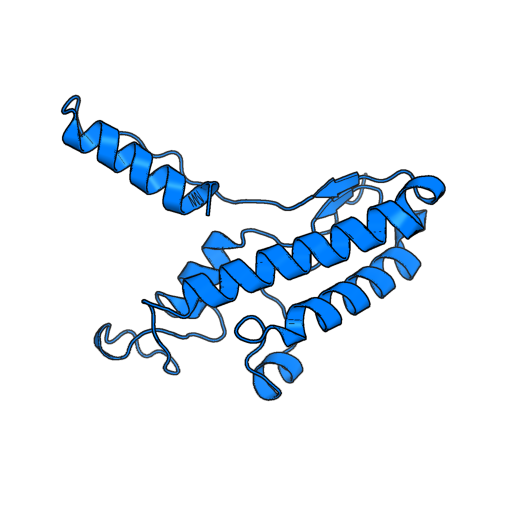 A O 1
ATOM 778 N N . LEU A 1 99 ? -0.436 2.993 -1.031 1.00 98.25 99 LEU A N 1
ATOM 779 C CA . LEU A 1 99 ? -0.181 4.204 -0.244 1.00 98.25 99 LEU A CA 1
ATOM 780 C C . LEU A 1 99 ? -1.478 4.913 0.169 1.00 98.25 99 LEU A C 1
ATOM 782 O O . LEU A 1 99 ? -1.611 5.337 1.320 1.00 98.25 99 LEU A O 1
ATOM 786 N N . LEU A 1 100 ? -2.465 4.999 -0.727 1.00 98.75 100 LEU A N 1
ATOM 787 C CA . LEU A 1 100 ? -3.778 5.562 -0.396 1.00 98.75 100 LEU A CA 1
ATOM 788 C C . LEU A 1 100 ? -4.526 4.712 0.643 1.00 98.75 100 LEU A C 1
ATOM 790 O O . LEU A 1 100 ? -5.099 5.261 1.585 1.00 98.75 100 LEU A O 1
ATOM 794 N N . ALA A 1 101 ? -4.488 3.384 0.515 1.00 98.69 101 ALA A N 1
ATOM 795 C CA . ALA A 1 101 ? -5.080 2.447 1.467 1.00 98.69 101 ALA A CA 1
ATOM 796 C C . ALA A 1 101 ? -4.411 2.553 2.850 1.00 98.69 101 ALA A C 1
ATOM 798 O O . ALA A 1 101 ? -5.097 2.657 3.871 1.00 98.69 101 ALA A O 1
ATOM 799 N N . HIS A 1 102 ? -3.076 2.624 2.884 1.00 98.62 102 HIS A N 1
ATOM 800 C CA . HIS A 1 102 ? -2.307 2.923 4.090 1.00 98.62 102 HIS A CA 1
ATOM 801 C C . HIS A 1 102 ? -2.772 4.232 4.740 1.00 98.62 102 HIS A C 1
ATOM 803 O O . HIS A 1 102 ? -3.125 4.243 5.922 1.00 98.62 102 HIS A O 1
ATOM 809 N N . ALA A 1 103 ? -2.811 5.327 3.975 1.00 98.81 103 ALA A N 1
ATOM 810 C CA . ALA A 1 103 ? -3.198 6.639 4.480 1.00 98.81 103 ALA A CA 1
ATOM 811 C C . ALA A 1 103 ? -4.631 6.640 5.036 1.00 98.81 103 ALA A C 1
ATOM 813 O O . ALA A 1 103 ? -4.869 7.198 6.109 1.00 98.81 103 ALA A O 1
ATOM 814 N N . ALA A 1 104 ? -5.569 5.974 4.355 1.00 98.88 104 ALA A N 1
ATOM 815 C CA . ALA A 1 104 ? -6.953 5.845 4.799 1.00 98.88 104 ALA A CA 1
ATOM 816 C C . ALA A 1 104 ? -7.060 5.100 6.141 1.00 98.88 104 ALA A C 1
ATOM 818 O O . ALA A 1 104 ? -7.694 5.600 7.074 1.00 98.88 104 ALA A O 1
ATOM 819 N N . ALA A 1 105 ? -6.385 3.954 6.281 1.00 98.88 105 ALA A N 1
ATOM 820 C CA . ALA A 1 105 ? -6.378 3.178 7.522 1.00 98.88 105 ALA A CA 1
ATOM 821 C C . ALA A 1 105 ? -5.680 3.919 8.678 1.00 98.88 105 ALA A C 1
ATOM 823 O O . ALA A 1 105 ? -6.177 3.920 9.806 1.00 98.88 105 ALA A O 1
ATOM 824 N N . VAL A 1 106 ? -4.555 4.594 8.409 1.00 98.81 106 VAL A N 1
ATOM 825 C CA . VAL A 1 106 ? -3.846 5.409 9.410 1.00 98.81 106 VAL A CA 1
ATOM 826 C C . VAL A 1 106 ? -4.707 6.571 9.877 1.00 98.81 106 VAL A C 1
ATOM 828 O O . VAL A 1 106 ? -4.817 6.787 1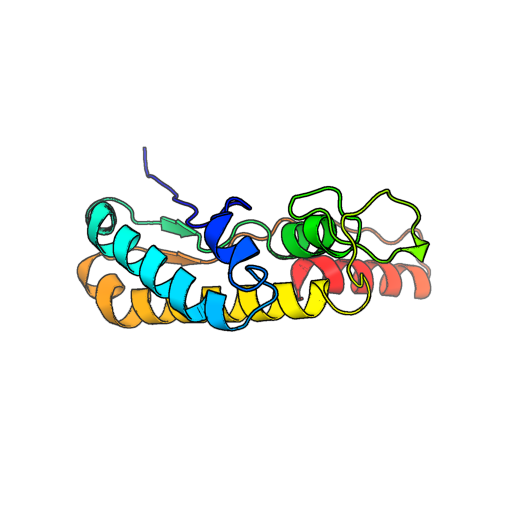1.084 1.00 98.81 106 VAL A O 1
ATOM 831 N N . LYS A 1 107 ? -5.331 7.309 8.952 1.00 98.81 107 LYS A N 1
ATOM 832 C CA . LYS A 1 107 ? -6.227 8.418 9.289 1.00 98.81 107 LYS A CA 1
ATOM 833 C C . LYS A 1 107 ? -7.363 7.934 10.191 1.00 98.81 107 LYS A C 1
ATOM 835 O O . LYS A 1 107 ? -7.536 8.472 11.282 1.00 98.81 107 LYS A O 1
ATOM 840 N N . LEU A 1 108 ? -8.046 6.860 9.792 1.00 98.81 108 LEU A N 1
ATOM 841 C CA . LEU A 1 108 ? -9.110 6.232 10.574 1.00 98.81 108 LEU A CA 1
ATOM 842 C C . LEU A 1 108 ? -8.637 5.834 11.983 1.00 98.81 108 LEU A C 1
ATOM 844 O O . LEU A 1 108 ? -9.305 6.144 12.971 1.00 98.81 108 LEU A O 1
ATOM 848 N N . TYR A 1 109 ? -7.480 5.171 12.096 1.00 98.88 109 TYR A N 1
ATOM 849 C CA . TYR A 1 109 ? -6.928 4.764 13.388 1.00 98.88 109 TYR A CA 1
ATOM 850 C C . TYR A 1 109 ? -6.627 5.966 14.286 1.00 98.88 109 TYR A C 1
ATOM 852 O O . TYR A 1 109 ? -7.029 5.982 15.449 1.00 98.88 109 TYR A O 1
ATOM 860 N N . ARG A 1 110 ? -5.948 6.988 13.753 1.00 98.75 110 ARG A N 1
ATOM 861 C CA . ARG A 1 110 ? -5.551 8.185 14.508 1.00 98.75 110 ARG A CA 1
ATOM 862 C C . ARG A 1 110 ? -6.754 8.983 14.999 1.00 98.75 110 ARG A C 1
ATOM 864 O O . ARG A 1 110 ? -6.783 9.374 16.161 1.00 98.75 110 ARG A O 1
ATOM 871 N N . GLU A 1 111 ? -7.749 9.181 14.140 1.00 98.69 111 GLU A N 1
ATOM 872 C CA . GLU A 1 111 ? -8.925 9.995 14.460 1.00 98.69 111 GLU A CA 1
ATOM 873 C C . GLU A 1 111 ? -9.878 9.287 15.431 1.00 98.69 111 GLU A C 1
ATOM 875 O O . GLU A 1 111 ? -10.411 9.924 16.339 1.00 98.69 111 GLU A O 1
ATOM 880 N N . LYS A 1 112 ? -10.084 7.972 15.275 1.00 98.69 112 LYS A N 1
ATOM 881 C CA . LYS A 1 112 ? -11.137 7.248 16.004 1.00 98.69 112 LYS A CA 1
ATOM 882 C C . LYS A 1 112 ? -10.639 6.362 17.144 1.00 98.69 112 LYS A C 1
ATOM 884 O O . LYS A 1 112 ? -11.358 6.191 18.124 1.00 98.69 112 LYS A O 1
ATOM 889 N N . TYR A 1 113 ? -9.437 5.794 17.040 1.00 98.75 113 TYR A N 1
ATOM 890 C CA . TYR A 1 113 ? -8.995 4.717 17.936 1.00 98.75 113 TYR A CA 1
ATOM 891 C C . TYR A 1 113 ? -7.759 5.064 18.762 1.00 98.75 113 TYR A C 1
ATOM 893 O O . TYR A 1 113 ? -7.663 4.619 19.907 1.00 98.75 113 TYR A O 1
ATOM 901 N N . GLN A 1 114 ? -6.828 5.869 18.243 1.00 98.38 114 GLN A N 1
ATOM 902 C CA . GLN A 1 114 ? -5.522 6.077 18.870 1.00 98.38 114 GLN A CA 1
ATOM 903 C C . GLN A 1 114 ? -5.621 6.697 20.270 1.00 98.38 114 GLN A C 1
ATOM 905 O O . GLN A 1 114 ? -4.923 6.240 21.174 1.00 98.38 114 GLN A O 1
ATOM 910 N N . ASN A 1 115 ? -6.529 7.653 20.485 1.00 98.19 115 ASN A N 1
ATOM 911 C CA . ASN A 1 115 ? -6.732 8.276 21.799 1.00 98.19 115 ASN A CA 1
ATOM 912 C C . ASN A 1 115 ? -7.195 7.265 22.864 1.00 98.19 115 ASN A C 1
ATOM 914 O O . ASN A 1 115 ? -6.698 7.274 23.991 1.00 98.19 115 ASN A O 1
ATOM 918 N N . SER A 1 116 ? -8.112 6.361 22.505 1.00 98.19 116 SER A N 1
ATOM 919 C CA . SER A 1 116 ? -8.634 5.336 23.418 1.00 98.19 116 SER A CA 1
ATOM 920 C C . SER A 1 116 ? -7.710 4.124 23.562 1.00 98.19 116 SER A C 1
ATOM 922 O O . SER A 1 116 ? -7.505 3.621 24.664 1.00 98.19 116 SER A O 1
ATOM 924 N N . GLN A 1 117 ? -7.137 3.644 22.456 1.00 98.50 117 GLN A N 1
ATOM 925 C CA . GLN A 1 117 ? -6.380 2.393 22.404 1.00 98.50 117 GLN A CA 1
ATOM 926 C C . GLN A 1 117 ? -4.895 2.593 22.709 1.00 98.50 117 GLN A C 1
ATOM 928 O O . GLN A 1 117 ? -4.234 1.638 23.119 1.00 98.50 117 GLN A O 1
ATOM 933 N N . LYS A 1 118 ? -4.380 3.821 22.553 1.00 98.44 118 LYS A N 1
ATOM 934 C CA . LYS A 1 118 ? -3.004 4.238 22.873 1.00 98.44 118 LYS A CA 1
ATOM 935 C C . LYS A 1 118 ? -1.911 3.429 22.157 1.00 98.44 118 LYS A C 1
ATOM 937 O O . LYS A 1 118 ? -0.810 3.280 22.679 1.00 98.44 118 LYS A O 1
ATOM 942 N N . GLY A 1 119 ? -2.217 2.875 20.982 1.00 98.25 119 GLY A N 1
ATOM 943 C CA . GLY A 1 119 ? -1.250 2.160 20.144 1.00 98.25 119 GLY A CA 1
ATOM 944 C C . GLY A 1 119 ? -0.604 3.032 19.062 1.00 98.25 119 GLY A C 1
ATOM 945 O O . GLY A 1 119 ? -0.955 4.199 18.870 1.00 98.25 119 GLY A O 1
ATOM 946 N N . GLN A 1 120 ? 0.311 2.427 18.315 1.00 98.62 120 GLN A N 1
ATOM 947 C CA . GLN A 1 120 ? 1.021 2.997 17.174 1.00 98.62 120 GLN A CA 1
ATOM 948 C C . GLN A 1 120 ? 0.644 2.254 15.890 1.00 98.62 120 GLN A C 1
ATOM 950 O O . GLN A 1 120 ? 0.297 1.073 15.926 1.00 98.62 120 GLN A O 1
ATOM 955 N N . ILE A 1 121 ? 0.721 2.957 14.763 1.00 98.81 121 ILE A N 1
ATOM 956 C CA . ILE A 1 121 ? 0.424 2.413 13.439 1.00 98.81 121 ILE A CA 1
ATOM 957 C C . ILE A 1 121 ? 1.457 2.905 12.426 1.00 98.81 121 ILE A C 1
ATOM 959 O O . ILE A 1 121 ? 1.836 4.079 12.452 1.00 98.81 121 ILE A O 1
ATOM 963 N N . GLY A 1 122 ? 1.900 2.011 11.547 1.00 98.19 122 GLY A N 1
ATOM 964 C CA . GLY A 1 122 ? 2.851 2.306 10.478 1.00 98.19 122 GLY A CA 1
ATOM 965 C C . GLY A 1 122 ? 2.740 1.331 9.307 1.00 98.19 122 GLY A C 1
ATOM 966 O O . GLY A 1 122 ? 1.758 0.596 9.174 1.00 98.19 122 GLY A O 1
ATOM 967 N N . LEU A 1 123 ? 3.753 1.342 8.447 1.00 96.56 123 LEU A N 1
ATOM 968 C CA . LEU A 1 123 ? 3.979 0.358 7.388 1.00 96.56 123 LEU A CA 1
ATOM 969 C C . LEU A 1 123 ? 5.394 -0.211 7.541 1.00 96.56 123 LEU A C 1
ATOM 971 O O . LEU A 1 123 ? 6.242 0.421 8.174 1.00 96.56 123 LEU A O 1
ATOM 975 N N . VAL A 1 124 ? 5.639 -1.394 6.987 1.00 95.25 124 VAL A N 1
ATOM 976 C CA . VAL A 1 124 ? 6.976 -2.001 6.954 1.00 95.25 124 VAL A CA 1
ATOM 977 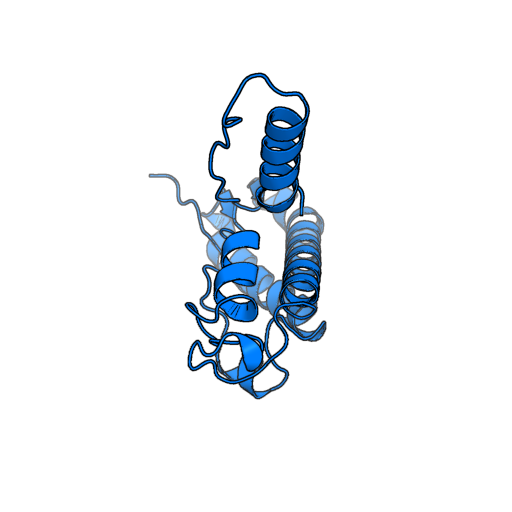C C . VAL A 1 124 ? 7.450 -2.054 5.516 1.00 95.25 124 VAL A C 1
ATOM 979 O O . VAL A 1 124 ? 6.716 -2.507 4.644 1.00 95.25 124 VAL A O 1
ATOM 982 N N . GLN A 1 125 ? 8.685 -1.620 5.287 1.00 92.44 125 GLN A N 1
ATOM 983 C CA . GLN A 1 125 ? 9.341 -1.668 3.990 1.00 92.44 125 GLN A CA 1
ATOM 984 C C . GLN A 1 125 ? 10.561 -2.585 4.085 1.00 92.44 125 GLN A C 1
ATOM 986 O O . GLN A 1 125 ? 11.372 -2.453 5.001 1.00 92.44 125 GLN A O 1
ATOM 991 N N . ALA A 1 126 ? 10.675 -3.515 3.142 1.00 86.44 126 ALA A N 1
ATOM 992 C CA . ALA A 1 126 ? 11.874 -4.321 2.961 1.00 86.44 126 ALA A CA 1
ATOM 993 C C . ALA A 1 126 ? 12.781 -3.613 1.952 1.00 86.44 126 ALA A C 1
ATOM 995 O O . ALA A 1 126 ? 12.302 -3.153 0.914 1.00 86.44 126 ALA A O 1
ATOM 996 N N . ILE A 1 127 ? 14.064 -3.490 2.281 1.00 86.81 127 ILE A N 1
ATOM 997 C CA . ILE A 1 127 ? 15.047 -2.806 1.444 1.00 86.81 127 ILE A CA 1
ATOM 998 C C . ILE A 1 127 ? 16.345 -3.590 1.409 1.00 86.81 127 ILE A C 1
ATOM 1000 O O . ILE A 1 127 ? 16.799 -4.093 2.438 1.00 86.81 127 ILE A O 1
ATOM 1004 N N . ASP A 1 128 ? 16.965 -3.605 0.237 1.00 88.81 128 ASP A N 1
ATOM 1005 C CA . ASP A 1 128 ? 18.345 -4.032 0.096 1.00 88.81 128 ASP A CA 1
ATOM 1006 C C . ASP A 1 128 ? 19.283 -2.840 0.289 1.00 88.81 128 ASP A C 1
ATOM 1008 O O . ASP A 1 128 ? 19.017 -1.712 -0.144 1.00 88.81 128 ASP A O 1
ATOM 1012 N N . TRP A 1 129 ? 20.413 -3.092 0.947 1.00 92.75 129 TRP A N 1
ATOM 1013 C CA . TRP A 1 129 ? 21.492 -2.117 1.017 1.00 92.75 129 TRP A CA 1
ATOM 1014 C C . TRP A 1 129 ? 22.283 -2.137 -0.293 1.00 92.75 129 TRP A C 1
ATOM 1016 O O . TRP A 1 129 ? 23.033 -3.076 -0.561 1.00 92.75 129 TRP A O 1
ATOM 1026 N N . VAL A 1 130 ? 22.121 -1.093 -1.107 1.00 93.75 130 VAL A N 1
ATOM 1027 C CA . VAL A 1 130 ? 22.806 -0.978 -2.400 1.00 93.75 130 VAL A CA 1
ATOM 1028 C C . VAL A 1 130 ? 24.146 -0.277 -2.233 1.00 93.75 130 VAL A C 1
ATOM 1030 O O . VAL A 1 130 ? 24.220 0.826 -1.691 1.00 93.75 130 VAL A O 1
ATOM 1033 N N . ILE A 1 131 ? 25.201 -0.902 -2.749 1.00 96.00 131 ILE A N 1
ATOM 1034 C CA . ILE A 1 131 ? 26.557 -0.354 -2.774 1.00 96.00 131 ILE A CA 1
ATOM 1035 C C . ILE A 1 131 ? 26.939 -0.081 -4.231 1.00 96.00 131 ILE A C 1
ATOM 1037 O O . ILE A 1 131 ? 26.647 -0.888 -5.113 1.00 96.00 131 ILE A O 1
ATOM 1041 N N . ALA A 1 132 ? 27.584 1.060 -4.483 1.00 97.50 132 ALA A N 1
ATOM 1042 C CA . ALA A 1 132 ? 28.119 1.394 -5.800 1.00 97.50 132 ALA A CA 1
ATOM 1043 C C . ALA A 1 132 ? 29.172 0.364 -6.241 1.00 97.50 132 ALA A C 1
ATOM 1045 O O . ALA A 1 132 ? 30.026 -0.035 -5.449 1.00 97.50 132 ALA A O 1
ATOM 1046 N N . LEU A 1 133 ? 29.128 -0.045 -7.513 1.00 97.81 133 LEU A N 1
ATOM 1047 C CA . LEU A 1 133 ? 30.058 -1.034 -8.069 1.00 97.81 133 LEU A CA 1
ATOM 1048 C C . LEU A 1 133 ? 31.513 -0.533 -8.069 1.00 97.81 133 LEU A C 1
ATOM 1050 O O . LEU A 1 133 ? 32.443 -1.314 -7.876 1.00 97.81 133 LEU A O 1
ATOM 1054 N N . SER A 1 134 ? 31.709 0.769 -8.272 1.00 98.25 134 SER A N 1
ATOM 1055 C CA . SER A 1 134 ? 33.010 1.432 -8.213 1.00 98.25 134 SER A CA 1
ATOM 1056 C C . SER A 1 134 ? 32.889 2.842 -7.622 1.00 98.25 134 SER A C 1
ATOM 1058 O O . SER A 1 134 ? 31.806 3.291 -7.252 1.00 98.25 134 SER A O 1
ATOM 1060 N N . GLN A 1 135 ? 34.014 3.558 -7.546 1.00 97.88 135 GLN A N 1
ATOM 1061 C CA . GLN A 1 135 ? 34.063 4.961 -7.115 1.00 97.88 135 GLN A CA 1
ATOM 1062 C C . GLN A 1 135 ? 33.657 5.952 -8.221 1.00 97.88 135 GLN A C 1
ATOM 1064 O O . GLN A 1 135 ? 33.752 7.162 -8.023 1.00 97.88 135 GLN A O 1
ATOM 1069 N N . SER A 1 136 ? 33.246 5.470 -9.399 1.00 98.62 136 SER A N 1
ATOM 1070 C CA . SER A 1 136 ? 32.769 6.348 -10.465 1.00 98.62 136 SER A CA 1
ATOM 1071 C C . SER A 1 136 ? 31.479 7.065 -10.045 1.00 98.62 136 SER A C 1
ATOM 1073 O O . SER A 1 136 ? 30.620 6.485 -9.379 1.00 98.62 136 SER A O 1
ATOM 1075 N N . GLN A 1 137 ? 31.301 8.319 -10.477 1.00 98.50 137 GLN A N 1
ATOM 1076 C CA . GLN A 1 137 ? 30.064 9.057 -10.193 1.00 98.50 137 GLN A CA 1
ATOM 1077 C C . GLN A 1 137 ? 28.832 8.337 -10.765 1.00 98.50 137 GLN A C 1
ATOM 1079 O O . GLN A 1 137 ? 27.781 8.314 -10.135 1.00 98.50 137 GLN A O 1
ATOM 1084 N N . ALA A 1 138 ? 28.979 7.683 -11.922 1.00 98.56 138 ALA A N 1
ATOM 1085 C CA . ALA A 1 138 ? 27.903 6.929 -12.553 1.00 98.56 138 ALA A CA 1
ATOM 1086 C C . ALA A 1 138 ? 27.394 5.775 -11.670 1.00 98.56 138 ALA A C 1
ATOM 1088 O O . ALA A 1 138 ? 26.180 5.587 -11.568 1.00 98.56 138 ALA A O 1
ATOM 1089 N N . ASP A 1 139 ? 28.296 5.043 -11.008 1.00 98.44 139 ASP A N 1
ATOM 1090 C CA . ASP A 1 139 ? 27.929 3.936 -10.117 1.00 98.44 139 ASP A CA 1
ATOM 1091 C C . ASP A 1 139 ? 27.362 4.429 -8.783 1.00 98.44 139 ASP A C 1
ATOM 1093 O O . ASP A 1 139 ? 26.437 3.819 -8.245 1.00 98.44 139 ASP A O 1
ATOM 1097 N N . ILE A 1 140 ? 27.870 5.553 -8.268 1.00 98.38 140 ILE A N 1
ATOM 1098 C CA . ILE A 1 140 ? 27.316 6.218 -7.080 1.00 98.38 140 ILE A CA 1
ATOM 1099 C C . ILE A 1 140 ? 25.872 6.655 -7.353 1.00 98.38 140 ILE A C 1
ATOM 1101 O O . ILE A 1 140 ? 24.968 6.341 -6.574 1.00 98.38 140 ILE A O 1
ATOM 1105 N N . ASP A 1 141 ? 25.629 7.304 -8.493 1.00 98.19 141 ASP A N 1
ATOM 1106 C CA . ASP A 1 141 ? 24.290 7.734 -8.889 1.00 98.19 141 ASP A CA 1
ATOM 1107 C C . ASP A 1 141 ? 23.374 6.532 -9.174 1.00 98.19 141 ASP A C 1
ATOM 1109 O O . ASP A 1 141 ? 22.177 6.579 -8.885 1.00 98.19 141 ASP A O 1
ATOM 1113 N N . ALA A 1 142 ? 23.910 5.440 -9.733 1.00 97.88 142 ALA A N 1
ATOM 1114 C CA . ALA A 1 142 ? 23.158 4.208 -9.967 1.00 97.88 142 ALA A CA 1
ATOM 1115 C C . ALA A 1 142 ? 22.714 3.544 -8.658 1.00 97.88 142 ALA A C 1
ATOM 1117 O O . ALA A 1 142 ? 21.542 3.185 -8.535 1.00 97.88 142 ALA A O 1
ATOM 1118 N N . ALA A 1 143 ? 23.605 3.442 -7.667 1.00 96.69 143 ALA A N 1
ATOM 1119 C CA . ALA A 1 143 ? 23.263 2.924 -6.345 1.00 96.69 143 ALA A CA 1
ATOM 1120 C C . ALA A 1 143 ? 22.201 3.793 -5.652 1.00 96.69 143 ALA A C 1
ATOM 1122 O O . ALA A 1 143 ? 21.254 3.265 -5.064 1.00 96.69 143 ALA A O 1
ATOM 1123 N N . PHE A 1 144 ? 22.304 5.122 -5.780 1.00 95.56 144 PHE A N 1
ATOM 1124 C CA . PHE A 1 144 ? 21.287 6.040 -5.272 1.00 95.56 144 PHE A CA 1
ATOM 1125 C C . PHE A 1 144 ? 19.928 5.828 -5.954 1.00 95.56 144 PHE A C 1
ATOM 1127 O O . PHE A 1 144 ? 18.925 5.666 -5.262 1.00 95.56 144 PHE A O 1
ATOM 1134 N N . ARG A 1 145 ? 19.882 5.748 -7.293 1.00 96.31 145 ARG A N 1
ATOM 1135 C CA . ARG A 1 145 ? 18.638 5.466 -8.032 1.00 96.31 145 ARG A CA 1
ATOM 1136 C C . ARG A 1 145 ? 18.012 4.143 -7.597 1.00 96.31 145 ARG A C 1
ATOM 1138 O O . ARG A 1 145 ? 16.822 4.113 -7.311 1.00 96.31 145 ARG A O 1
ATOM 1145 N N . ALA A 1 146 ? 18.800 3.074 -7.488 1.00 93.94 146 ALA A N 1
ATOM 1146 C CA . ALA A 1 146 ? 18.298 1.778 -7.036 1.00 93.94 146 ALA A CA 1
ATOM 1147 C C . ALA A 1 146 ? 17.655 1.866 -5.641 1.00 93.94 146 ALA A C 1
ATOM 1149 O O . ALA A 1 146 ? 16.573 1.325 -5.428 1.00 93.94 146 ALA A O 1
ATOM 1150 N N . LYS A 1 147 ? 18.264 2.612 -4.709 1.00 92.44 147 LYS A N 1
ATOM 1151 C CA . LYS A 1 147 ? 17.688 2.850 -3.380 1.00 92.44 147 LYS A CA 1
ATOM 1152 C C . LYS A 1 147 ? 16.360 3.613 -3.446 1.00 92.44 147 LYS A C 1
ATOM 1154 O O . LYS A 1 147 ? 15.405 3.187 -2.803 1.00 92.44 147 LYS A O 1
ATOM 1159 N N . VAL A 1 148 ? 16.287 4.700 -4.218 1.00 92.44 148 VAL A N 1
ATOM 1160 C CA . VAL A 1 148 ? 15.060 5.508 -4.369 1.00 92.44 148 VAL A CA 1
ATOM 1161 C C . VAL A 1 148 ? 13.905 4.644 -4.885 1.00 92.44 148 VAL A C 1
ATOM 1163 O O . VAL A 1 148 ? 12.818 4.676 -4.320 1.00 92.44 148 VAL A O 1
ATOM 1166 N N . PHE A 1 149 ? 14.156 3.792 -5.883 1.00 89.56 149 PHE A N 1
ATOM 1167 C CA . PHE A 1 149 ? 13.149 2.874 -6.427 1.00 89.56 149 PHE A CA 1
ATOM 1168 C C . PHE A 1 149 ? 12.768 1.718 -5.480 1.00 89.56 149 PHE A C 1
ATOM 1170 O O . PHE A 1 149 ? 11.786 1.030 -5.736 1.00 89.56 149 PHE A O 1
ATOM 1177 N N . MET A 1 150 ? 13.501 1.474 -4.392 1.00 86.06 150 MET A N 1
ATOM 1178 C CA . MET A 1 150 ? 13.145 0.435 -3.415 1.00 86.06 150 MET A CA 1
ATOM 1179 C C . MET A 1 150 ? 12.502 0.980 -2.139 1.00 86.06 150 MET A C 1
ATOM 1181 O O . MET A 1 150 ? 11.669 0.285 -1.551 1.00 86.06 150 MET A O 1
ATOM 1185 N N . LEU A 1 151 ? 12.921 2.172 -1.697 1.00 86.56 151 LEU A N 1
ATOM 1186 C CA . LEU A 1 151 ? 12.557 2.755 -0.402 1.00 86.56 151 LEU A CA 1
ATOM 1187 C C . LEU A 1 151 ? 11.609 3.951 -0.508 1.00 86.56 151 LEU A C 1
ATOM 1189 O O . LEU A 1 151 ? 10.701 4.058 0.310 1.00 86.56 151 LEU A O 1
ATOM 1193 N N . ASP A 1 152 ? 11.855 4.860 -1.452 1.00 85.44 152 ASP A N 1
ATOM 1194 C CA . ASP A 1 152 ? 11.213 6.182 -1.467 1.00 85.44 152 ASP A CA 1
ATOM 1195 C C . ASP A 1 152 ? 9.948 6.220 -2.347 1.00 85.44 152 ASP A C 1
ATOM 1197 O O . ASP A 1 152 ? 9.253 7.237 -2.371 1.00 85.44 152 ASP A O 1
ATOM 1201 N N . TRP A 1 153 ? 9.684 5.132 -3.081 1.00 77.75 153 TRP A N 1
ATOM 1202 C CA . TRP A 1 153 ? 8.538 4.950 -3.977 1.00 77.75 153 TRP A CA 1
ATOM 1203 C C . TRP A 1 153 ? 7.222 4.783 -3.202 1.00 77.75 153 TRP A C 1
ATOM 1205 O O . TRP A 1 153 ? 7.155 3.916 -2.303 1.00 77.75 153 TRP A O 1
#

pLDDT: mean 96.55, std 3.25, range [77.75, 98.88]